Protein AF-A0A968TRJ6-F1 (afdb_monomer)

Foldseek 3Di:
DVVVVVVVVVVVLCVVCVVLVHDSVLLVVLVVQVVVCVVPCPQKDKDWDWDQPPPDPVCPPDPDGPTAIFIQIFGRPPPDDSSRSSVSSRVSVVVSVVPSVPHDPCPVVVVVVVPD

Secondary structure (DSSP, 8-state):
-HHHHHHHHHHHHHHHHHHTT--HHHHHHHHHHHHHIIIII-SEEEEEEEEE----GGGTT--S--EEEEEEEEE-TT---HHHHHHHHHHHHHHHHHTTTS-TTSHHHHHTTS--

Solvent-accessible surface area (backbone atoms only — not co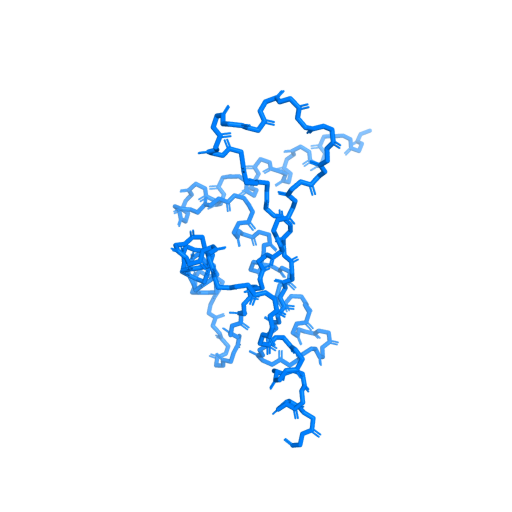mparable to full-atom values): 7019 Å² total; per-residue (Å²): 123,70,71,62,58,53,54,53,51,52,53,49,48,48,51,49,18,59,76,69,77,48,51,56,65,36,48,50,51,29,52,49,46,53,51,42,31,76,73,69,55,46,49,55,39,77,44,78,43,80,40,77,70,86,86,53,86,89,52,85,82,60,97,65,88,62,60,47,71,45,73,41,69,42,76,55,63,88,77,58,52,72,67,54,41,33,52,52,34,42,51,39,49,52,52,48,66,73,46,73,82,75,64,85,74,59,57,72,68,49,63,66,63,76,75,112

Mean predicted aligned error: 11.24 Å

Radius of gyration: 16.83 Å; Cα contacts (8 Å, |Δi|>4): 98; chains: 1; bounding box: 44×38×43 Å

Nearest PDB structures (foldseek):
  6p3i-assembly1_A  TM=9.004E-01  e=2.989E-07  Eleftheria terrae
  8qnf-assembly1_A  TM=8.979E-01  e=6.791E-06  Streptomyces regensis
  4zxw-assembly1_A  TM=9.113E-01  e=3.904E-05  Streptomyces globisporus
  7x0e-assembly1_A  TM=8.482E-01  e=5.012E-05  Pseudomonas aeruginosa PAO1
  5dua-assembly1_B  TM=8.745E-01  e=3.938E-04  Streptomyces coelicolor A3(2)

Structure (mmCIF, N/CA/C/O backbone):
data_AF-A0A968TRJ6-F1
#
_entry.id   AF-A0A968TRJ6-F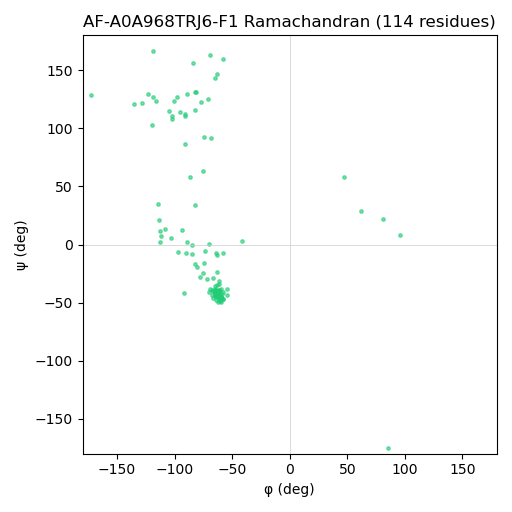1
#
loop_
_atom_site.group_PDB
_atom_site.id
_atom_site.type_symbol
_atom_site.label_atom_id
_atom_site.label_alt_id
_atom_site.label_comp_id
_atom_site.label_asym_id
_atom_site.label_entity_id
_atom_site.label_seq_id
_atom_site.pdbx_PDB_ins_code
_atom_site.Cartn_x
_atom_site.Cartn_y
_atom_site.Cartn_z
_atom_site.occupancy
_atom_site.B_iso_or_equiv
_atom_site.auth_seq_id
_atom_site.auth_comp_id
_atom_site.auth_asym_id
_atom_site.auth_atom_id
_atom_site.pdbx_PDB_model_num
ATOM 1 N N . SER A 1 1 ? -4.294 26.320 13.856 1.00 51.16 1 SER A N 1
ATOM 2 C CA . SER A 1 1 ? -5.237 25.182 13.925 1.00 51.16 1 SER A CA 1
ATOM 3 C C . SER A 1 1 ? -5.027 24.099 12.846 1.00 51.16 1 SER A C 1
ATOM 5 O O . SER A 1 1 ? -5.832 23.186 12.753 1.00 51.16 1 SER A O 1
ATOM 7 N N . ALA A 1 2 ? -3.949 24.122 12.041 1.00 53.16 2 ALA A N 1
ATOM 8 C CA . ALA A 1 2 ? -3.725 23.117 10.983 1.00 53.16 2 ALA A CA 1
ATOM 9 C C . ALA A 1 2 ? -3.184 21.762 11.500 1.00 53.16 2 ALA A C 1
ATOM 11 O O . ALA A 1 2 ? -3.478 20.718 10.924 1.00 53.16 2 ALA A O 1
ATOM 12 N N . ALA A 1 3 ? -2.453 21.765 12.623 1.00 55.69 3 ALA A N 1
ATOM 13 C CA . ALA A 1 3 ? -1.889 20.550 13.220 1.00 55.69 3 ALA A CA 1
ATOM 14 C C . ALA A 1 3 ? -2.957 19.582 13.772 1.00 55.69 3 ALA A C 1
ATOM 16 O O . ALA A 1 3 ? -2.758 18.371 13.748 1.00 55.69 3 ALA A O 1
ATOM 17 N N . GLY A 1 4 ? -4.113 20.099 14.212 1.00 63.62 4 GLY A N 1
ATOM 18 C CA . GLY A 1 4 ? -5.210 19.272 14.729 1.00 63.62 4 GLY A CA 1
ATOM 19 C C . GLY A 1 4 ? -5.900 18.436 13.645 1.00 63.62 4 GLY A C 1
ATOM 20 O O . GLY A 1 4 ? -6.220 17.275 13.877 1.00 63.62 4 GLY A O 1
ATOM 21 N N . GLY A 1 5 ? -6.071 18.989 12.438 1.00 76.31 5 GLY A N 1
ATOM 22 C CA . GLY A 1 5 ? -6.747 18.297 11.334 1.00 76.31 5 GLY A CA 1
ATOM 23 C C . GLY A 1 5 ? -5.943 17.124 10.766 1.00 76.31 5 GLY A C 1
ATOM 24 O O . GLY A 1 5 ? -6.497 16.053 10.525 1.00 76.31 5 GLY A O 1
ATOM 25 N N . PHE A 1 6 ? -4.626 17.291 10.611 1.00 80.81 6 PHE A N 1
ATOM 26 C CA . PHE A 1 6 ? -3.754 16.215 10.130 1.00 80.81 6 PHE A CA 1
ATOM 27 C C . PHE A 1 6 ? -3.669 15.055 11.133 1.00 80.81 6 PHE A C 1
ATOM 29 O O . PHE A 1 6 ? -3.747 13.896 10.734 1.00 80.81 6 PHE A O 1
ATOM 36 N N . GLY A 1 7 ? -3.597 15.350 12.437 1.00 84.00 7 GLY A N 1
ATOM 37 C CA . GLY A 1 7 ? -3.584 14.321 13.483 1.00 8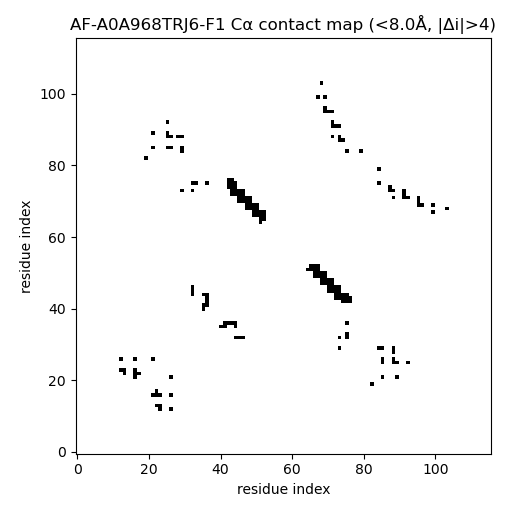4.00 7 GLY A CA 1
ATOM 38 C C . GLY A 1 7 ? -4.856 13.465 13.511 1.00 84.00 7 GLY A C 1
ATOM 39 O O . GLY A 1 7 ? -4.772 12.244 13.653 1.00 84.00 7 GLY A O 1
ATOM 40 N N . ILE A 1 8 ? -6.026 14.078 13.298 1.00 91.12 8 ILE A N 1
ATOM 41 C CA . ILE A 1 8 ? -7.308 13.360 13.194 1.00 91.12 8 ILE A CA 1
ATOM 42 C C . ILE A 1 8 ? -7.320 12.451 11.959 1.00 91.12 8 ILE A C 1
ATOM 44 O O . ILE A 1 8 ? -7.723 11.292 12.057 1.00 91.12 8 ILE A O 1
ATOM 48 N N . LEU A 1 9 ? -6.834 12.943 10.814 1.00 90.50 9 LEU A N 1
ATOM 49 C CA . LEU A 1 9 ? -6.764 12.159 9.580 1.00 90.50 9 LEU A CA 1
ATOM 50 C C . LEU A 1 9 ? -5.850 10.939 9.733 1.00 90.50 9 LEU A C 1
ATOM 52 O O . LEU A 1 9 ? -6.255 9.826 9.405 1.00 90.50 9 LEU A O 1
ATOM 56 N N . VAL A 1 10 ? -4.637 11.136 10.257 1.00 91.38 10 VAL A N 1
ATOM 57 C CA . VAL A 1 10 ? -3.678 10.045 10.481 1.00 91.38 10 VAL A CA 1
ATOM 58 C C . VAL A 1 10 ? -4.268 9.010 11.436 1.00 91.38 10 VAL A C 1
ATOM 60 O O . VAL A 1 10 ? -4.277 7.825 11.114 1.00 91.38 10 VAL A O 1
ATOM 63 N N . SER A 1 11 ? -4.861 9.450 12.548 1.00 92.44 11 SER A N 1
ATOM 64 C CA . SER A 1 11 ? -5.509 8.551 13.514 1.00 92.44 11 SER A CA 1
ATOM 65 C C . SER A 1 11 ? -6.654 7.749 12.886 1.00 92.44 11 SER A C 1
ATOM 67 O O . SER A 1 11 ? -6.815 6.560 13.171 1.00 92.44 11 SER A O 1
ATOM 69 N N . GLY A 1 12 ? -7.435 8.377 12.000 1.00 92.38 12 GLY A N 1
ATOM 70 C CA . GLY A 1 12 ? -8.494 7.714 11.240 1.00 92.38 12 GLY A CA 1
ATOM 71 C C . GLY A 1 12 ? -7.955 6.655 10.276 1.00 92.38 12 GLY A C 1
ATOM 72 O O . GLY A 1 12 ? -8.468 5.535 10.245 1.00 92.38 12 GLY A O 1
ATOM 73 N N . LEU A 1 13 ? -6.884 6.967 9.540 1.00 92.00 13 LEU A N 1
ATOM 74 C CA . LEU A 1 13 ? -6.230 6.027 8.624 1.00 92.00 13 LEU A CA 1
ATOM 75 C C . LEU A 1 13 ? -5.598 4.846 9.368 1.00 92.00 13 LEU A C 1
ATOM 77 O O . LEU A 1 13 ? -5.726 3.702 8.935 1.00 92.00 13 LEU A O 1
ATOM 81 N N . GLU A 1 14 ? -4.962 5.092 10.510 1.00 92.06 14 GLU A N 1
ATOM 82 C CA . GLU A 1 14 ? -4.448 4.030 11.374 1.00 92.06 14 GLU A CA 1
ATOM 83 C C . GLU A 1 14 ? -5.572 3.161 11.946 1.00 92.06 14 GLU A C 1
ATOM 85 O O . GLU A 1 14 ? -5.440 1.939 12.022 1.00 92.06 14 GLU A O 1
ATOM 90 N N . GLY A 1 15 ? -6.696 3.773 12.329 1.00 92.31 15 GLY A N 1
ATOM 91 C CA . GLY A 1 15 ? -7.897 3.061 12.757 1.00 92.31 15 GLY A CA 1
ATOM 92 C C . GLY A 1 15 ? -8.430 2.137 11.667 1.00 92.31 15 GLY A C 1
ATOM 93 O O . GLY A 1 15 ? -8.718 0.973 11.940 1.00 92.31 15 GLY A O 1
ATOM 94 N N . MET A 1 16 ? -8.491 2.627 10.430 1.00 89.62 16 MET A N 1
ATOM 95 C CA . MET A 1 16 ? -8.894 1.830 9.276 1.00 89.62 16 MET A CA 1
ATOM 96 C C . MET A 1 16 ? -7.912 0.685 9.014 1.00 89.62 16 MET A C 1
ATOM 98 O O . MET A 1 16 ? -8.345 -0.451 8.849 1.00 89.62 16 MET A O 1
ATOM 102 N N . ALA A 1 17 ? -6.603 0.950 9.069 1.00 89.75 17 ALA A N 1
ATOM 103 C CA . ALA A 1 17 ? -5.573 -0.071 8.894 1.00 89.75 17 ALA A CA 1
ATOM 104 C C . ALA A 1 17 ? -5.709 -1.209 9.915 1.00 89.75 17 ALA A C 1
ATOM 106 O O . ALA A 1 17 ? -5.608 -2.381 9.548 1.00 89.75 17 ALA A O 1
ATOM 107 N N . ARG A 1 18 ? -6.010 -0.874 11.177 1.00 89.56 18 ARG A N 1
ATOM 108 C CA . ARG A 1 18 ? -6.292 -1.862 12.227 1.00 89.56 18 ARG A CA 1
ATOM 109 C C . ARG A 1 18 ? -7.539 -2.690 11.918 1.00 89.56 18 ARG A C 1
ATOM 111 O O . ARG A 1 18 ? -7.486 -3.909 12.040 1.00 89.56 18 ARG A O 1
ATOM 118 N N . GLN A 1 19 ? -8.630 -2.056 11.485 1.00 88.50 19 GLN A N 1
ATOM 119 C CA . GLN A 1 19 ? -9.884 -2.749 11.155 1.00 88.50 19 GLN A CA 1
ATOM 120 C C . GLN A 1 19 ? -9.733 -3.724 9.981 1.00 88.50 19 GLN A C 1
ATOM 122 O O . GLN A 1 19 ? -10.349 -4.785 9.982 1.00 88.50 19 GLN A O 1
ATOM 127 N N . THR A 1 20 ? -8.892 -3.398 8.999 1.00 85.62 20 THR A N 1
ATOM 128 C CA . THR A 1 20 ? -8.634 -4.252 7.830 1.00 85.62 20 THR A CA 1
ATOM 129 C C . THR A 1 20 ? -7.483 -5.242 8.034 1.00 85.62 20 THR A C 1
ATOM 131 O O . THR A 1 20 ? -7.141 -5.972 7.105 1.00 85.62 20 THR A O 1
ATOM 134 N N . GLY A 1 21 ? -6.855 -5.280 9.219 1.00 87.69 21 GLY A N 1
ATOM 135 C CA . GLY A 1 21 ? -5.711 -6.160 9.499 1.00 87.69 21 GLY A CA 1
ATOM 136 C C . GLY A 1 21 ? -4.490 -5.875 8.612 1.00 87.69 21 GLY A C 1
ATOM 137 O O . GLY 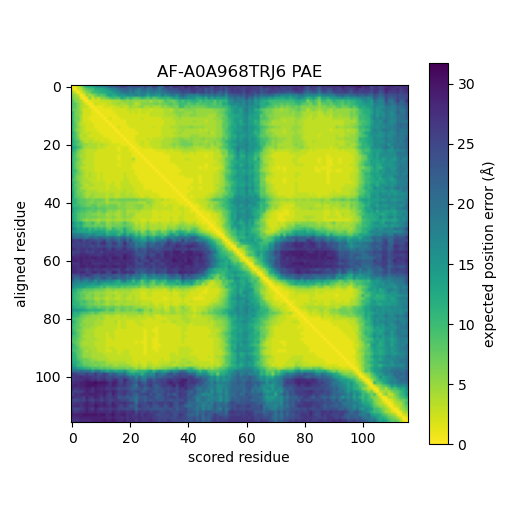A 1 21 ? -3.716 -6.780 8.278 1.00 87.69 21 GLY A O 1
ATOM 138 N N . THR A 1 22 ? -4.335 -4.625 8.175 1.00 90.75 22 THR A N 1
ATOM 139 C CA . THR A 1 22 ? -3.291 -4.182 7.241 1.00 90.75 22 THR A CA 1
ATOM 140 C C . THR A 1 22 ? -2.391 -3.128 7.879 1.00 90.75 22 THR A C 1
ATOM 142 O O . THR A 1 22 ? -2.723 -2.539 8.902 1.00 90.75 22 THR A O 1
ATOM 145 N N . THR A 1 23 ? -1.245 -2.841 7.265 1.00 90.69 23 THR A N 1
ATOM 146 C CA . THR A 1 23 ? -0.402 -1.713 7.687 1.00 90.69 23 THR A CA 1
ATOM 147 C C . THR A 1 23 ? -0.882 -0.409 7.053 1.00 90.69 23 THR A C 1
ATOM 149 O O . THR A 1 23 ? -1.459 -0.426 5.964 1.00 90.69 23 THR A O 1
ATOM 152 N N . LEU A 1 24 ? -0.572 0.732 7.679 1.00 92.12 24 LEU A N 1
ATOM 153 C CA . LEU A 1 24 ? -0.820 2.051 7.083 1.00 92.12 24 LEU A CA 1
ATOM 154 C C . LEU A 1 24 ? -0.177 2.170 5.691 1.00 92.12 24 LEU A C 1
ATOM 156 O O . LEU A 1 24 ? -0.789 2.696 4.770 1.00 92.12 24 LEU A O 1
ATOM 160 N N . PHE A 1 25 ? 1.018 1.599 5.511 1.00 90.94 25 PHE A N 1
ATOM 161 C CA . PHE A 1 25 ? 1.681 1.527 4.209 1.00 90.94 25 PHE A CA 1
ATOM 162 C C . PHE A 1 25 ? 0.837 0.801 3.152 1.00 90.94 25 PHE A C 1
ATOM 164 O O . PHE A 1 25 ? 0.682 1.309 2.050 1.00 90.94 25 PHE A O 1
ATOM 171 N N . THR A 1 26 ? 0.261 -0.360 3.484 1.00 91.44 26 THR A N 1
ATOM 172 C CA . THR A 1 26 ? -0.585 -1.131 2.550 1.00 91.44 26 THR A CA 1
ATOM 173 C C . THR A 1 26 ? -1.809 -0.324 2.121 1.00 91.44 26 THR A C 1
ATOM 175 O O . THR A 1 26 ? -2.196 -0.330 0.955 1.00 91.44 26 THR A O 1
ATOM 178 N N . LEU A 1 27 ? -2.393 0.393 3.077 1.00 93.75 27 LEU A N 1
ATOM 179 C CA . LEU A 1 27 ? -3.568 1.227 2.882 1.00 93.75 27 LEU A CA 1
ATOM 180 C C . LEU A 1 27 ? -3.242 2.420 1.969 1.00 93.75 27 LEU A C 1
ATOM 182 O O . LEU A 1 27 ? -3.937 2.667 0.988 1.00 93.75 27 LEU A O 1
ATOM 186 N N . LEU A 1 28 ? -2.120 3.100 2.219 1.00 93.38 28 LEU A N 1
ATOM 187 C CA . LEU A 1 28 ? -1.628 4.182 1.365 1.00 93.38 28 LEU A CA 1
ATOM 188 C C . LEU A 1 28 ? -1.232 3.693 -0.032 1.00 93.38 28 LEU A C 1
ATOM 190 O O . LEU A 1 28 ? -1.523 4.371 -1.011 1.00 93.38 28 LEU A O 1
ATOM 194 N N . LEU A 1 29 ? -0.622 2.513 -0.143 1.00 93.81 29 LEU A N 1
ATOM 195 C CA . LEU A 1 29 ? -0.279 1.887 -1.419 1.00 93.81 29 LEU A CA 1
ATOM 196 C C . LEU A 1 29 ? -1.533 1.615 -2.263 1.00 93.81 29 LEU A C 1
ATOM 198 O O . LEU A 1 29 ? -1.555 1.946 -3.448 1.00 93.81 29 LEU A O 1
ATOM 202 N N . ALA A 1 30 ? -2.581 1.056 -1.653 1.00 93.38 30 ALA A N 1
ATOM 203 C CA . ALA A 1 30 ? -3.866 0.820 -2.305 1.00 93.38 30 ALA A CA 1
ATOM 204 C C . ALA A 1 30 ? -4.519 2.135 -2.767 1.00 93.38 30 ALA A C 1
ATOM 206 O O . ALA A 1 30 ? -4.906 2.252 -3.932 1.00 93.38 30 ALA A O 1
ATOM 207 N N . SER A 1 31 ? -4.571 3.146 -1.890 1.00 93.81 31 SER A N 1
ATOM 208 C CA . SER A 1 31 ? -5.081 4.484 -2.222 1.00 93.81 31 SER A CA 1
ATOM 209 C C . SER A 1 31 ? -4.303 5.130 -3.365 1.00 93.81 31 SER A C 1
ATOM 211 O O . SER A 1 31 ? -4.897 5.723 -4.262 1.00 93.81 31 SER A O 1
ATOM 213 N N . PHE A 1 32 ? -2.976 5.007 -3.350 1.00 94.06 32 PHE A N 1
ATOM 214 C CA . PHE A 1 32 ? -2.109 5.584 -4.368 1.00 94.06 32 PHE A CA 1
ATOM 215 C C . PHE A 1 32 ? -2.300 4.902 -5.725 1.00 94.06 32 PHE A C 1
ATOM 217 O O . PHE A 1 32 ? -2.457 5.585 -6.733 1.00 94.06 32 PHE A O 1
ATOM 224 N N . GLY A 1 33 ? -2.386 3.568 -5.758 1.00 93.31 33 GLY A N 1
ATOM 225 C CA . GLY A 1 33 ? -2.723 2.832 -6.977 1.00 93.31 33 GLY A CA 1
ATOM 226 C C . GLY A 1 33 ? -4.074 3.256 -7.556 1.00 93.31 33 GLY A C 1
ATOM 227 O O . GLY A 1 33 ? -4.170 3.548 -8.748 1.00 93.31 33 GLY A O 1
ATOM 228 N N . ALA A 1 34 ? -5.104 3.348 -6.710 1.00 92.44 34 ALA A N 1
ATOM 229 C CA . ALA A 1 34 ? -6.435 3.793 -7.120 1.00 92.44 34 ALA A CA 1
ATOM 230 C C . ALA A 1 34 ? -6.425 5.233 -7.661 1.00 92.44 34 ALA A C 1
ATOM 232 O O . ALA A 1 34 ? -7.059 5.519 -8.679 1.00 92.44 34 ALA A O 1
ATOM 233 N N . LEU A 1 35 ? -5.673 6.134 -7.021 1.00 94.19 35 LEU A N 1
ATOM 234 C CA . LEU A 1 35 ? -5.495 7.511 -7.482 1.00 94.19 35 LEU A CA 1
ATOM 235 C C . LEU A 1 35 ? -4.867 7.558 -8.880 1.00 94.19 35 LEU A C 1
ATOM 237 O O . LEU A 1 35 ? -5.403 8.222 -9.765 1.00 94.19 35 LEU A O 1
ATOM 241 N N . LEU A 1 36 ? -3.774 6.821 -9.090 1.00 93.38 36 LEU A N 1
ATOM 242 C CA . LEU A 1 36 ? -3.081 6.761 -10.378 1.00 93.38 36 LEU A CA 1
ATOM 243 C C . LEU A 1 36 ? -3.975 6.183 -11.477 1.00 93.38 36 LEU A C 1
ATOM 245 O O . LEU A 1 36 ? -4.030 6.729 -12.577 1.00 93.38 36 LEU A O 1
ATOM 249 N N . SER A 1 37 ? -4.723 5.124 -11.169 1.00 91.88 37 SER A N 1
ATOM 250 C CA . SER A 1 37 ? -5.673 4.525 -12.110 1.00 91.88 37 SER A CA 1
ATOM 251 C C . SER A 1 37 ? -6.742 5.526 -12.550 1.00 91.88 37 SER A C 1
ATOM 253 O O . SER A 1 37 ? -6.968 5.707 -13.747 1.00 91.88 37 SER A O 1
ATOM 255 N N . ARG A 1 38 ? -7.307 6.285 -11.602 1.00 89.81 38 ARG A N 1
ATOM 256 C CA . ARG A 1 38 ? -8.254 7.375 -11.894 1.00 89.81 38 ARG A CA 1
ATOM 257 C C . ARG A 1 38 ? -7.642 8.510 -12.715 1.00 89.81 38 ARG A C 1
ATOM 259 O O . ARG A 1 38 ? -8.383 9.249 -13.350 1.00 89.81 38 ARG A O 1
ATOM 266 N N . HIS A 1 39 ? -6.322 8.674 -12.678 1.00 94.25 39 HIS A N 1
ATOM 267 C CA . HIS A 1 39 ? -5.584 9.684 -13.445 1.00 94.25 39 HIS A CA 1
ATOM 268 C C . HIS A 1 39 ? -5.068 9.149 -14.792 1.00 94.25 39 HIS A C 1
ATOM 270 O O . HIS A 1 39 ? -4.257 9.803 -15.441 1.00 94.25 39 HIS A O 1
ATOM 276 N N . GLY A 1 40 ? -5.541 7.979 -15.236 1.00 90.31 40 GLY A N 1
ATOM 277 C CA . GLY A 1 40 ? -5.239 7.444 -16.564 1.00 90.31 40 GLY A CA 1
ATOM 278 C C . GLY A 1 40 ? -4.072 6.458 -16.615 1.00 90.31 40 GLY A C 1
ATOM 279 O O . GLY A 1 40 ? -3.701 6.037 -17.705 1.00 90.31 40 GLY A O 1
ATOM 280 N N . ALA A 1 41 ? -3.528 6.017 -15.474 1.00 88.06 41 ALA A N 1
ATOM 281 C CA . ALA A 1 41 ? -2.484 4.983 -15.444 1.00 88.06 41 ALA A CA 1
ATOM 282 C C . ALA A 1 41 ? -2.987 3.569 -15.822 1.00 88.06 41 ALA A C 1
ATOM 284 O O . ALA A 1 41 ? -2.210 2.619 -15.825 1.00 88.06 41 ALA A O 1
ATOM 285 N N . GLY A 1 42 ? -4.279 3.417 -16.132 1.00 90.94 42 GLY A N 1
ATOM 286 C CA . GLY A 1 42 ? -4.898 2.148 -16.507 1.00 90.94 42 GLY A CA 1
ATOM 287 C C . GLY A 1 42 ? -5.352 1.308 -15.312 1.00 90.94 42 GLY A C 1
ATOM 288 O O . GLY A 1 42 ? -5.318 1.737 -14.157 1.00 90.94 42 GLY A O 1
ATOM 289 N N . ALA A 1 43 ? -5.827 0.095 -15.598 1.00 89.25 43 ALA A N 1
ATOM 290 C CA . ALA A 1 43 ? -6.363 -0.830 -14.595 1.00 89.25 43 ALA A CA 1
ATOM 291 C C . ALA A 1 43 ? -5.281 -1.687 -13.908 1.00 89.25 43 ALA A C 1
ATOM 293 O O . ALA A 1 43 ? -5.589 -2.504 -13.039 1.00 89.25 43 ALA A O 1
ATOM 294 N N . GLU A 1 44 ? -4.015 -1.515 -14.285 1.00 90.00 44 GLU A N 1
ATOM 295 C CA . GLU A 1 44 ? -2.874 -2.162 -13.652 1.00 90.00 44 GLU A CA 1
ATOM 296 C C . GLU A 1 44 ? -1.753 -1.141 -13.452 1.00 90.00 44 GLU A C 1
ATOM 298 O O . GLU A 1 44 ? -1.275 -0.543 -14.409 1.00 90.00 44 GLU A O 1
ATOM 303 N N . VAL A 1 45 ? -1.337 -0.942 -12.200 1.00 91.06 45 VAL A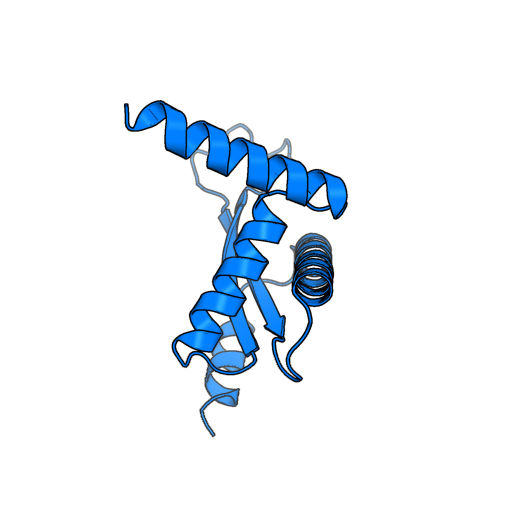 N 1
ATOM 304 C CA . VAL A 1 45 ? -0.369 0.093 -11.815 1.00 91.06 45 VAL A CA 1
ATOM 305 C C . VAL A 1 45 ? 0.818 -0.554 -11.111 1.00 91.06 45 VAL A C 1
ATOM 307 O O . VAL A 1 45 ? 0.641 -1.327 -10.170 1.00 91.06 45 VAL A O 1
ATOM 310 N N . ALA A 1 46 ? 2.037 -0.228 -11.540 1.00 88.88 46 ALA A N 1
ATOM 311 C CA . ALA A 1 46 ? 3.266 -0.659 -10.881 1.00 88.88 46 ALA A CA 1
ATOM 312 C C . ALA A 1 46 ? 3.832 0.470 -10.009 1.00 88.88 46 ALA A C 1
ATOM 314 O O . ALA A 1 46 ? 4.120 1.556 -10.506 1.00 88.88 46 ALA A O 1
ATOM 315 N N . VAL A 1 47 ? 4.020 0.205 -8.715 1.00 87.75 47 VAL A N 1
ATOM 316 C CA . VAL A 1 47 ? 4.582 1.160 -7.748 1.00 87.75 47 VAL A CA 1
ATOM 317 C C . VAL A 1 47 ? 5.911 0.627 -7.223 1.00 87.75 47 VAL A C 1
ATOM 319 O O . VAL A 1 47 ? 5.972 -0.481 -6.695 1.00 87.75 47 VAL A O 1
ATOM 322 N N . GLY A 1 48 ? 6.981 1.409 -7.363 1.00 85.12 48 GLY A N 1
ATOM 323 C CA . GLY A 1 48 ? 8.276 1.107 -6.754 1.00 85.12 48 GLY A CA 1
ATOM 324 C C . GLY A 1 48 ? 8.309 1.545 -5.289 1.00 85.12 48 GLY A C 1
ATOM 325 O O . GLY A 1 48 ? 7.950 2.679 -4.982 1.00 85.12 48 GLY A O 1
ATOM 326 N N . SER A 1 49 ? 8.750 0.671 -4.386 1.00 81.44 49 SER A N 1
ATOM 327 C CA . SER A 1 49 ? 8.927 0.991 -2.968 1.00 81.44 49 SER A CA 1
ATOM 328 C C . SER A 1 49 ? 10.332 0.608 -2.496 1.00 81.44 49 SER A C 1
ATOM 330 O O . SER A 1 49 ? 10.709 -0.562 -2.619 1.00 81.44 49 SER A O 1
ATOM 332 N N . PRO A 1 50 ? 11.127 1.559 -1.968 1.00 75.69 50 PRO A N 1
ATOM 333 C CA . PRO A 1 50 ? 12.424 1.245 -1.393 1.00 75.69 50 PRO A CA 1
ATOM 334 C C . PRO A 1 50 ? 12.236 0.501 -0.066 1.00 75.69 50 PRO A C 1
ATOM 336 O O . PRO A 1 50 ? 11.581 1.000 0.849 1.00 75.69 50 PRO A O 1
ATOM 339 N N . VAL A 1 51 ? 12.837 -0.680 0.062 1.00 68.62 51 VAL A N 1
ATOM 340 C CA . VAL A 1 51 ? 12.842 -1.461 1.302 1.00 68.62 51 VAL A CA 1
ATOM 341 C C . VAL A 1 51 ? 14.280 -1.650 1.775 1.00 68.62 51 VAL A C 1
ATOM 343 O O . VAL A 1 51 ? 15.149 -2.096 1.026 1.00 68.62 51 VAL A O 1
ATOM 346 N N . ALA A 1 52 ? 14.535 -1.289 3.034 1.00 64.00 52 ALA A N 1
ATOM 347 C CA . ALA A 1 52 ? 15.845 -1.437 3.658 1.00 64.00 52 ALA A CA 1
ATOM 348 C C . ALA A 1 52 ? 16.086 -2.902 4.060 1.00 64.00 52 ALA A C 1
ATOM 350 O O . ALA A 1 52 ? 15.330 -3.464 4.853 1.00 64.00 52 ALA A O 1
ATOM 351 N N . ASN A 1 53 ? 17.163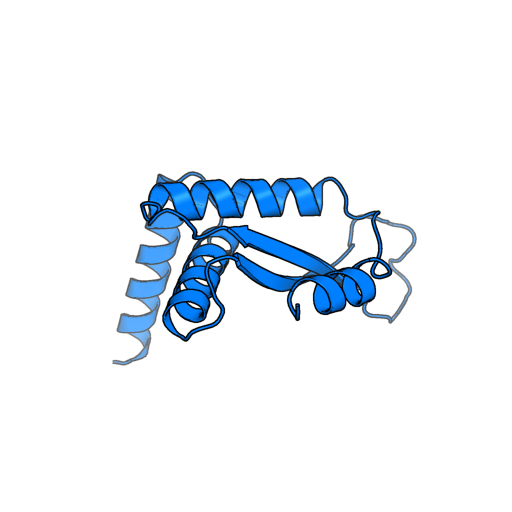 -3.513 3.563 1.00 56.16 53 ASN A N 1
ATOM 352 C CA . ASN A 1 53 ? 17.494 -4.914 3.839 1.00 56.16 53 ASN A CA 1
ATOM 353 C C . ASN A 1 53 ? 18.319 -5.090 5.136 1.00 56.16 53 ASN A C 1
ATOM 355 O O . ASN A 1 53 ? 19.434 -5.602 5.113 1.00 56.16 53 ASN A O 1
ATOM 359 N N . ARG A 1 54 ? 17.801 -4.644 6.290 1.00 52.28 54 ARG A N 1
ATOM 360 C CA . ARG A 1 54 ? 18.519 -4.669 7.591 1.00 52.28 54 ARG A CA 1
ATOM 361 C C . ARG A 1 54 ? 18.466 -6.017 8.341 1.00 52.28 54 ARG A C 1
ATOM 363 O O . ARG A 1 54 ? 18.388 -6.027 9.563 1.00 52.28 54 ARG A O 1
ATOM 370 N N . ARG A 1 55 ? 18.465 -7.164 7.651 1.00 50.28 55 ARG A N 1
ATOM 371 C CA . ARG A 1 55 ? 18.446 -8.504 8.298 1.00 50.28 55 ARG A CA 1
ATOM 372 C C . ARG A 1 55 ? 19.724 -9.326 8.089 1.00 50.28 55 ARG A C 1
ATOM 374 O O . ARG A 1 55 ? 19.691 -10.545 8.206 1.00 50.28 55 ARG A O 1
ATOM 381 N N . ARG A 1 56 ? 20.842 -8.675 7.766 1.00 47.69 56 ARG A N 1
ATOM 382 C CA . ARG A 1 56 ? 22.167 -9.300 7.657 1.00 47.69 56 ARG A CA 1
ATOM 383 C C . ARG A 1 56 ? 23.092 -8.623 8.678 1.00 47.69 56 ARG A C 1
ATOM 385 O O . ARG A 1 56 ? 23.496 -7.487 8.426 1.00 47.69 56 ARG A O 1
ATOM 392 N N . PRO A 1 57 ? 23.391 -9.257 9.826 1.00 48.84 57 PRO A N 1
ATOM 393 C CA . PRO A 1 57 ? 24.316 -8.705 10.821 1.00 48.84 57 PRO A CA 1
ATOM 394 C C . PRO A 1 57 ? 25.753 -8.543 10.285 1.00 48.84 57 PRO A C 1
ATOM 396 O O . PRO A 1 57 ? 26.568 -7.882 10.912 1.00 48.84 57 PRO A O 1
ATOM 399 N N . GLU A 1 58 ? 26.070 -9.066 9.092 1.00 49.00 58 GLU A N 1
ATOM 400 C CA . GLU A 1 58 ? 27.381 -8.887 8.451 1.00 49.00 58 GLU A CA 1
ATOM 401 C C . GLU A 1 58 ? 27.621 -7.474 7.868 1.00 49.00 58 GLU A C 1
ATOM 403 O O . GLU A 1 58 ? 28.716 -7.190 7.386 1.00 49.00 58 GLU A O 1
ATOM 408 N N . LEU A 1 59 ? 26.617 -6.583 7.872 1.00 49.94 59 LEU A N 1
ATOM 409 C CA . LEU A 1 59 ? 26.666 -5.273 7.195 1.00 49.94 59 LEU A CA 1
ATOM 410 C C . LEU A 1 59 ? 26.662 -4.065 8.148 1.00 49.94 59 LEU A C 1
ATOM 412 O O . LEU A 1 59 ? 26.534 -2.931 7.689 1.00 49.94 59 LEU A O 1
ATOM 416 N N . GLU A 1 60 ? 26.854 -4.272 9.454 1.00 47.59 60 GLU A N 1
ATOM 417 C CA . GLU A 1 60 ? 26.873 -3.192 10.461 1.00 47.59 60 GLU A CA 1
ATOM 418 C C . GLU A 1 60 ? 28.029 -2.180 10.288 1.00 47.59 60 GLU A C 1
ATOM 420 O O . GLU A 1 60 ? 28.038 -1.142 10.946 1.00 47.59 60 GLU A O 1
ATOM 425 N N . GLY A 1 61 ? 28.970 -2.428 9.367 1.00 45.84 61 GLY A N 1
ATOM 426 C CA . GLY A 1 61 ? 30.122 -1.557 9.092 1.00 45.84 61 GLY A CA 1
ATOM 427 C C . GLY A 1 61 ? 30.146 -0.851 7.728 1.00 45.84 61 GLY A C 1
ATOM 428 O O . GLY A 1 61 ? 31.121 -0.161 7.437 1.00 45.84 61 GLY A O 1
ATOM 429 N N . LEU A 1 62 ? 29.131 -1.007 6.867 1.00 44.66 62 LEU A N 1
ATOM 430 C CA . LEU A 1 62 ? 29.136 -0.426 5.515 1.00 44.66 62 LEU A CA 1
ATOM 431 C C . LEU A 1 62 ? 28.275 0.842 5.436 1.00 44.66 62 LEU A C 1
ATOM 433 O O . LEU A 1 62 ? 27.046 0.795 5.455 1.00 44.66 62 LEU A O 1
ATOM 437 N N . VAL A 1 63 ? 28.933 1.993 5.272 1.00 45.62 63 VAL A N 1
ATOM 438 C CA . VAL A 1 63 ? 28.294 3.241 4.829 1.00 45.62 63 VAL A CA 1
ATOM 439 C C . VAL A 1 63 ? 27.869 3.061 3.366 1.00 45.62 63 VAL A C 1
ATOM 441 O O . VAL A 1 63 ? 28.644 3.287 2.443 1.00 45.62 63 VAL A O 1
ATOM 444 N N . GLY A 1 64 ? 26.635 2.600 3.151 1.00 43.66 64 GLY A N 1
ATOM 445 C CA . GLY A 1 64 ? 26.036 2.419 1.829 1.00 43.66 64 GLY A CA 1
ATOM 446 C C . GLY A 1 64 ? 24.555 2.054 1.931 1.00 43.66 64 GLY A C 1
ATOM 447 O O . GLY A 1 64 ? 24.170 1.154 2.673 1.00 43.66 64 GLY A O 1
ATOM 448 N N . CYS A 1 65 ? 23.691 2.770 1.212 1.00 43.62 65 CYS A N 1
ATOM 449 C CA . CYS A 1 65 ? 22.248 2.557 1.259 1.00 43.62 65 CYS A CA 1
ATOM 450 C C . CYS A 1 65 ? 21.872 1.278 0.488 1.00 43.62 65 CYS A C 1
ATOM 452 O O . CYS A 1 65 ? 21.661 1.315 -0.722 1.00 43.62 65 CYS A O 1
ATOM 454 N N . LEU A 1 66 ? 21.802 0.136 1.176 1.00 52.34 66 LEU A N 1
ATOM 455 C CA . LEU A 1 66 ? 21.341 -1.146 0.622 1.00 52.34 66 LEU A CA 1
ATOM 456 C C . LEU A 1 66 ? 19.806 -1.148 0.482 1.00 52.34 66 LEU A C 1
ATOM 458 O O . LEU A 1 66 ? 19.090 -1.883 1.169 1.00 52.34 66 LEU A O 1
ATOM 462 N N . ILE A 1 67 ? 19.298 -0.253 -0.368 1.00 57.56 67 ILE A N 1
ATOM 463 C CA . ILE A 1 67 ? 17.889 -0.175 -0.754 1.00 57.56 67 ILE A CA 1
ATOM 464 C C . ILE A 1 67 ? 17.652 -1.206 -1.854 1.00 57.56 67 ILE A C 1
ATOM 466 O O . ILE A 1 67 ? 18.177 -1.065 -2.957 1.00 57.56 67 ILE A O 1
ATOM 470 N N . ASN A 1 68 ? 16.814 -2.206 -1.584 1.00 59.22 68 ASN A N 1
ATOM 471 C CA . ASN A 1 68 ? 16.185 -2.970 -2.657 1.00 59.22 68 ASN A CA 1
ATOM 472 C C . ASN A 1 68 ? 14.868 -2.278 -3.025 1.00 59.22 68 ASN A C 1
ATOM 474 O O . ASN A 1 68 ? 14.066 -1.966 -2.145 1.00 59.22 68 ASN A O 1
ATOM 478 N N . THR A 1 69 ? 14.638 -2.020 -4.310 1.00 70.69 69 THR A N 1
ATOM 479 C CA . THR A 1 69 ? 13.364 -1.451 -4.767 1.00 70.69 69 THR A CA 1
ATOM 480 C C . THR A 1 69 ? 12.416 -2.589 -5.117 1.00 70.69 69 THR A C 1
ATOM 482 O O . THR A 1 69 ? 12.638 -3.300 -6.094 1.00 70.69 69 THR A O 1
ATOM 485 N N . LEU A 1 70 ? 11.344 -2.753 -4.340 1.00 79.50 70 LEU A N 1
ATOM 486 C CA . LEU A 1 70 ? 10.276 -3.701 -4.652 1.00 79.50 70 LEU A CA 1
ATOM 487 C C . LEU A 1 70 ? 9.302 -3.076 -5.645 1.00 79.50 70 LEU A C 1
ATOM 489 O O . LEU A 1 70 ? 8.833 -1.959 -5.435 1.00 79.50 70 LEU A O 1
ATOM 493 N N . VAL A 1 71 ? 8.969 -3.810 -6.706 1.00 84.75 71 VAL A N 1
ATOM 494 C CA . VAL A 1 71 ? 7.924 -3.412 -7.656 1.00 84.75 71 VAL A CA 1
ATOM 495 C C . VAL A 1 71 ? 6.616 -4.083 -7.252 1.00 84.75 71 VAL A C 1
ATOM 497 O O . VAL A 1 71 ? 6.480 -5.303 -7.318 1.00 84.75 71 VAL A O 1
ATOM 500 N N . LEU A 1 72 ? 5.645 -3.276 -6.841 1.00 87.88 72 LEU A N 1
ATOM 501 C CA . LEU A 1 72 ? 4.333 -3.706 -6.372 1.00 87.88 72 LEU A CA 1
ATOM 502 C C . LEU A 1 72 ? 3.315 -3.477 -7.495 1.00 87.88 72 LEU A C 1
ATOM 504 O O . LEU A 1 72 ? 2.986 -2.335 -7.814 1.00 87.88 72 LEU A O 1
ATOM 508 N N . ARG A 1 73 ? 2.846 -4.558 -8.130 1.00 90.94 73 ARG A N 1
ATOM 509 C CA . ARG A 1 73 ? 1.859 -4.506 -9.224 1.00 90.94 73 ARG A CA 1
ATOM 510 C C . ARG A 1 73 ? 0.442 -4.618 -8.669 1.00 90.94 73 ARG A C 1
ATOM 512 O O . ARG A 1 73 ? 0.041 -5.680 -8.202 1.00 90.94 73 ARG A O 1
ATOM 519 N N . LEU A 1 74 ? -0.315 -3.530 -8.737 1.00 92.31 74 LEU A N 1
ATOM 520 C CA . LEU A 1 74 ? -1.695 -3.437 -8.272 1.00 92.31 74 LEU A CA 1
ATOM 521 C C . LEU A 1 74 ? -2.657 -3.611 -9.446 1.00 92.31 74 LEU A C 1
ATOM 523 O O . LEU A 1 74 ? -2.564 -2.889 -10.435 1.00 92.31 74 LEU A O 1
ATOM 527 N N . ARG A 1 75 ? -3.603 -4.546 -9.322 1.00 90.19 75 ARG A N 1
ATOM 528 C CA . ARG A 1 75 ? -4.661 -4.784 -10.314 1.00 90.19 75 ARG A CA 1
ATOM 529 C C . ARG A 1 75 ? -5.990 -4.226 -9.816 1.00 90.19 75 ARG A C 1
ATOM 531 O O . ARG A 1 75 ? -6.555 -4.726 -8.843 1.00 90.19 75 ARG A O 1
ATOM 538 N N . LEU A 1 76 ? -6.477 -3.219 -10.526 1.00 90.44 76 LEU A N 1
ATOM 539 C CA . LEU A 1 76 ? -7.671 -2.424 -10.233 1.00 90.44 76 LEU A CA 1
ATOM 540 C C . LEU A 1 76 ? -8.796 -2.671 -11.252 1.00 90.44 76 LEU A C 1
ATOM 542 O O . LEU A 1 76 ? -9.817 -1.993 -11.235 1.00 90.44 76 LEU A O 1
ATOM 546 N N . ALA A 1 77 ? -8.621 -3.649 -12.143 1.00 88.19 77 ALA A N 1
ATOM 547 C CA . ALA A 1 77 ? -9.657 -4.074 -13.075 1.00 88.19 77 ALA A CA 1
ATOM 548 C C . ALA A 1 77 ? -10.886 -4.645 -12.344 1.00 88.19 77 ALA A C 1
ATOM 550 O O . ALA A 1 77 ? -10.755 -5.310 -11.310 1.00 88.19 77 ALA A O 1
ATOM 551 N N . GLY A 1 78 ? -12.064 -4.428 -12.935 1.00 84.94 78 GLY A N 1
ATOM 552 C CA . GLY A 1 78 ? -13.337 -4.967 -12.447 1.00 84.94 78 GLY A CA 1
ATOM 553 C C . GLY A 1 78 ? -13.980 -4.180 -11.302 1.00 84.94 78 GLY A C 1
ATOM 554 O O . GLY A 1 78 ? -14.760 -4.772 -10.569 1.00 84.94 78 GLY A O 1
ATOM 555 N N . ASP A 1 79 ? -13.627 -2.899 -11.140 1.00 85.25 79 ASP A N 1
ATOM 556 C CA . ASP A 1 79 ? -14.163 -1.987 -10.112 1.00 85.25 79 ASP A CA 1
ATOM 557 C C . ASP A 1 79 ? -14.198 -2.607 -8.696 1.00 85.25 79 ASP A C 1
ATOM 559 O O . ASP A 1 79 ? -15.259 -2.783 -8.091 1.00 85.25 79 ASP A O 1
ATOM 563 N N . PRO A 1 80 ? -13.036 -3.046 -8.168 1.00 89.38 80 PRO A N 1
ATOM 564 C CA . PRO A 1 80 ? -12.986 -3.693 -6.869 1.00 89.38 80 PRO A CA 1
ATOM 565 C C . PRO A 1 80 ? -13.391 -2.722 -5.761 1.00 89.38 80 PRO A C 1
ATOM 567 O O . PRO A 1 80 ? -12.990 -1.557 -5.741 1.00 89.38 80 PRO A O 1
ATOM 570 N N . SER A 1 81 ? -14.099 -3.238 -4.755 1.00 92.06 81 SER A N 1
ATOM 571 C CA . SER A 1 81 ? -14.362 -2.470 -3.541 1.00 92.06 81 SER A CA 1
ATOM 572 C C . SER A 1 81 ? -13.054 -2.031 -2.868 1.00 92.06 81 SER A C 1
ATOM 574 O O . SER A 1 81 ? -11.982 -2.621 -3.057 1.00 92.06 81 SER A O 1
ATOM 576 N N . TRP A 1 82 ? -13.134 -1.000 -2.028 1.00 89.25 82 TRP A N 1
ATOM 577 C CA . TRP A 1 82 ? -11.982 -0.504 -1.272 1.00 89.25 82 TRP A CA 1
ATOM 578 C C . TRP A 1 82 ? -11.289 -1.601 -0.444 1.00 89.25 82 TRP A C 1
ATOM 580 O O . TRP A 1 82 ? -10.059 -1.727 -0.438 1.00 89.25 82 TRP A O 1
ATOM 590 N N . LEU A 1 83 ? -12.092 -2.430 0.226 1.00 90.75 83 LEU A N 1
ATOM 591 C CA . LEU A 1 83 ? -11.608 -3.531 1.053 1.00 90.75 83 LEU A CA 1
ATOM 592 C C . LEU A 1 83 ? -10.891 -4.582 0.201 1.00 90.75 83 LEU A C 1
ATOM 594 O O . LEU A 1 83 ? -9.802 -5.030 0.557 1.00 90.75 83 LEU A O 1
ATOM 598 N N . GLU A 1 84 ? -11.457 -4.912 -0.958 1.00 91.12 84 GLU A N 1
ATOM 599 C CA . GLU A 1 84 ? -10.855 -5.853 -1.897 1.00 91.12 84 GLU A CA 1
ATOM 600 C C . GLU A 1 84 ? -9.536 -5.319 -2.472 1.00 91.12 84 GLU A C 1
ATOM 602 O O . GLU A 1 84 ? -8.543 -6.043 -2.546 1.00 91.12 84 GLU A O 1
ATOM 607 N N . THR A 1 85 ? -9.482 -4.029 -2.801 1.00 91.69 85 THR A N 1
ATOM 608 C CA . THR A 1 85 ? -8.261 -3.373 -3.288 1.00 91.69 85 THR A CA 1
ATOM 609 C C . THR A 1 85 ? -7.149 -3.419 -2.241 1.00 91.69 85 THR A C 1
ATOM 611 O O . THR A 1 85 ? -6.007 -3.764 -2.551 1.00 91.69 85 THR A O 1
ATOM 614 N N . THR A 1 86 ? -7.484 -3.135 -0.981 1.00 92.19 86 THR A N 1
ATOM 615 C CA . THR A 1 86 ? -6.524 -3.152 0.130 1.00 92.19 86 THR A CA 1
ATOM 616 C C . THR A 1 86 ? -6.039 -4.572 0.430 1.00 92.19 86 THR A C 1
ATOM 618 O O . THR A 1 86 ? -4.844 -4.786 0.652 1.00 92.19 86 THR A O 1
ATOM 621 N N . ARG A 1 87 ? -6.932 -5.569 0.369 1.00 92.06 87 ARG A N 1
ATOM 622 C CA . ARG A 1 87 ? -6.578 -6.989 0.503 1.00 92.06 87 ARG A CA 1
ATOM 623 C C . ARG A 1 87 ? -5.602 -7.429 -0.592 1.00 92.06 87 ARG A C 1
ATOM 625 O O . ARG A 1 87 ? -4.554 -7.989 -0.278 1.00 92.06 87 ARG A O 1
ATOM 632 N N . ARG A 1 88 ? -5.891 -7.110 -1.858 1.00 92.62 88 ARG A N 1
ATOM 633 C CA . ARG A 1 88 ? -4.999 -7.408 -2.994 1.00 92.62 88 ARG A CA 1
ATOM 634 C C . ARG A 1 88 ? -3.639 -6.727 -2.844 1.00 92.62 88 ARG A C 1
ATOM 636 O O . ARG A 1 88 ? -2.611 -7.359 -3.065 1.00 92.62 88 ARG A O 1
ATOM 643 N N . ALA A 1 89 ? -3.610 -5.459 -2.428 1.00 92.56 89 ALA A N 1
ATOM 644 C CA . ALA A 1 89 ? -2.362 -4.734 -2.190 1.00 92.56 89 ALA A CA 1
ATOM 645 C C . ALA A 1 89 ? -1.513 -5.392 -1.088 1.00 92.56 89 ALA A C 1
ATOM 647 O O . ALA A 1 89 ? -0.295 -5.506 -1.234 1.00 92.56 89 ALA A O 1
ATOM 648 N N . ARG A 1 90 ? -2.151 -5.884 -0.015 1.00 91.38 90 ARG A N 1
ATOM 649 C CA . ARG A 1 90 ? -1.482 -6.647 1.050 1.00 91.38 90 ARG A CA 1
ATOM 650 C C . ARG A 1 90 ? -0.835 -7.915 0.508 1.00 91.38 90 ARG A C 1
ATOM 652 O O . ARG A 1 90 ? 0.305 -8.206 0.848 1.00 91.38 90 ARG A O 1
ATOM 659 N N . GLU A 1 91 ? -1.551 -8.663 -0.322 1.00 91.62 91 GLU A N 1
ATOM 660 C CA . GLU A 1 91 ? -1.053 -9.905 -0.923 1.00 91.62 91 GLU A CA 1
ATOM 661 C C . GLU A 1 91 ? 0.141 -9.652 -1.838 1.00 91.62 91 GLU A C 1
ATOM 663 O O . GLU A 1 91 ? 1.155 -10.335 -1.719 1.00 91.62 91 GLU A O 1
ATOM 668 N N . VAL A 1 92 ? 0.065 -8.618 -2.678 1.00 90.31 92 VAL A N 1
ATOM 669 C CA . VAL A 1 92 ? 1.178 -8.185 -3.535 1.00 90.31 92 VAL A CA 1
ATOM 670 C C . VAL A 1 92 ? 2.396 -7.805 -2.698 1.00 90.31 92 VAL A C 1
ATOM 672 O O . VAL A 1 92 ? 3.510 -8.222 -3.009 1.00 90.31 92 VAL A O 1
ATOM 675 N N . LEU A 1 93 ? 2.195 -7.049 -1.616 1.00 88.81 93 LEU A N 1
ATOM 676 C CA . LEU A 1 93 ? 3.273 -6.655 -0.717 1.00 88.81 93 LEU A CA 1
ATOM 677 C C . LEU A 1 93 ? 3.914 -7.861 -0.024 1.00 88.81 93 LEU A C 1
ATOM 679 O O . LEU A 1 93 ? 5.136 -7.974 -0.013 1.00 88.81 93 LEU A O 1
ATOM 683 N N . LEU A 1 94 ? 3.113 -8.769 0.534 1.00 87.25 94 LEU A N 1
ATOM 684 C CA . LEU A 1 94 ? 3.620 -9.974 1.192 1.00 87.25 94 LEU A CA 1
ATOM 685 C C . LEU A 1 94 ? 4.353 -10.887 0.205 1.00 87.25 94 LEU A C 1
ATOM 687 O O . LEU A 1 94 ? 5.415 -11.403 0.539 1.00 87.25 94 LEU A O 1
ATOM 691 N N . ALA A 1 95 ? 3.842 -11.033 -1.018 1.00 84.94 95 ALA A N 1
ATOM 692 C CA . ALA A 1 95 ? 4.512 -11.785 -2.072 1.00 84.94 95 ALA A CA 1
ATOM 693 C C . ALA A 1 95 ? 5.853 -11.142 -2.464 1.00 84.94 95 ALA A C 1
ATOM 695 O O . ALA A 1 95 ? 6.856 -11.846 -2.560 1.00 84.94 95 ALA A O 1
ATOM 696 N N . ALA A 1 96 ? 5.902 -9.817 -2.631 1.00 81.31 96 ALA A N 1
ATOM 697 C CA . ALA A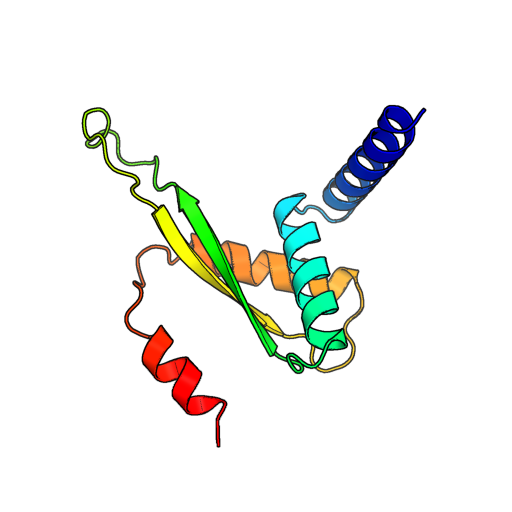 1 96 ? 7.135 -9.096 -2.948 1.00 81.31 96 ALA A CA 1
ATOM 698 C C . ALA A 1 96 ? 8.168 -9.167 -1.810 1.00 81.31 96 ALA A C 1
ATOM 700 O O . ALA A 1 96 ? 9.364 -9.286 -2.066 1.00 81.31 96 ALA A O 1
ATOM 701 N N . LEU A 1 97 ? 7.713 -9.145 -0.553 1.00 77.44 97 LEU A N 1
ATOM 702 C CA . LEU A 1 97 ? 8.562 -9.338 0.625 1.00 77.44 97 LEU A CA 1
ATOM 703 C C . LEU A 1 97 ? 9.032 -10.792 0.793 1.00 77.44 97 LEU A C 1
ATOM 705 O O . LEU A 1 97 ? 10.107 -11.020 1.335 1.00 77.44 97 LEU A O 1
ATOM 709 N N . ALA A 1 98 ? 8.260 -11.779 0.337 1.00 76.19 98 ALA A N 1
ATOM 710 C CA . ALA A 1 98 ? 8.671 -13.182 0.363 1.00 76.19 98 ALA A CA 1
ATOM 711 C C . ALA A 1 98 ? 9.715 -13.517 -0.721 1.00 76.19 98 ALA A C 1
ATOM 713 O O . ALA A 1 98 ? 10.492 -14.448 -0.546 1.00 76.19 98 ALA A O 1
ATOM 714 N N . HIS A 1 99 ? 9.757 -12.750 -1.817 1.00 64.75 99 HIS A N 1
ATOM 715 C CA . HIS A 1 99 ? 10.635 -12.981 -2.972 1.00 64.75 99 HIS A CA 1
ATOM 716 C C . HIS A 1 99 ? 11.679 -11.862 -3.156 1.00 64.75 99 HIS A C 1
ATOM 718 O O . HIS A 1 99 ? 12.032 -11.534 -4.290 1.00 64.75 99 HIS A O 1
ATOM 724 N N . GLN A 1 100 ? 12.185 -11.269 -2.061 1.00 54.81 100 GLN A N 1
ATOM 725 C CA . GLN A 1 100 ? 13.165 -10.163 -2.093 1.00 54.81 100 GLN A CA 1
ATOM 726 C C . GLN A 1 100 ? 14.477 -10.481 -2.841 1.00 54.81 100 GLN A C 1
ATOM 728 O O . GLN A 1 100 ? 15.256 -9.562 -3.094 1.00 54.81 100 GLN A O 1
ATOM 733 N N . ASP A 1 101 ? 14.686 -11.734 -3.251 1.00 47.62 101 ASP A N 1
ATOM 734 C CA . ASP A 1 101 ? 15.839 -12.196 -4.027 1.00 47.62 101 ASP A CA 1
ATOM 735 C C . ASP A 1 101 ? 15.648 -12.118 -5.560 1.00 47.62 101 ASP A C 1
ATOM 737 O O . ASP A 1 101 ? 16.607 -12.313 -6.310 1.00 47.62 101 ASP A O 1
ATOM 741 N N . PHE A 1 102 ? 14.449 -11.794 -6.073 1.00 43.34 102 PHE A N 1
ATOM 742 C CA . PHE A 1 102 ? 14.218 -11.664 -7.521 1.00 43.34 102 PHE A CA 1
ATOM 743 C C . PHE A 1 102 ? 14.460 -10.226 -8.007 1.00 43.34 102 PHE A C 1
ATOM 745 O O . PHE A 1 102 ? 13.580 -9.368 -8.055 1.00 43.34 102 PHE A O 1
ATOM 752 N N . HIS A 1 103 ? 15.726 -9.972 -8.320 1.00 49.53 103 HIS A N 1
ATOM 753 C CA . HIS A 1 103 ? 16.314 -8.668 -8.613 1.00 49.53 103 HIS A CA 1
ATOM 754 C C . HIS A 1 103 ? 15.853 -8.020 -9.942 1.00 49.53 103 HIS A C 1
ATOM 756 O O . HIS A 1 103 ? 15.381 -8.674 -10.873 1.00 49.53 103 HIS A O 1
ATOM 762 N N . SER A 1 104 ? 16.108 -6.710 -10.032 1.00 37.44 104 SER A N 1
ATOM 763 C CA . SER A 1 104 ? 15.775 -5.668 -11.029 1.00 37.44 104 SER A CA 1
ATOM 764 C C . SER A 1 104 ? 15.861 -5.941 -12.550 1.00 37.44 104 SER A C 1
ATOM 766 O O . SER A 1 104 ? 15.616 -5.022 -13.332 1.00 37.44 104 SER A O 1
ATOM 768 N N . ARG A 1 105 ? 16.179 -7.152 -13.028 1.00 41.25 105 ARG A N 1
ATOM 769 C CA . ARG A 1 105 ? 16.371 -7.425 -14.471 1.00 41.25 105 ARG A CA 1
ATOM 770 C C . ARG A 1 105 ? 15.081 -7.628 -15.271 1.00 41.25 105 ARG A C 1
ATOM 772 O O . ARG A 1 105 ? 15.120 -7.485 -16.487 1.00 41.25 105 ARG A O 1
ATOM 779 N N . SER A 1 106 ? 13.942 -7.931 -14.642 1.00 43.41 106 SER A N 1
ATOM 780 C CA . SER A 1 106 ? 12.689 -8.147 -15.390 1.00 43.41 106 SER A CA 1
ATOM 781 C C . SER A 1 106 ? 11.956 -6.849 -15.762 1.00 43.41 106 SER A C 1
ATOM 783 O O . SER A 1 106 ? 11.118 -6.866 -16.664 1.00 43.41 106 SER A O 1
ATOM 785 N N . TRP A 1 107 ? 12.290 -5.719 -15.125 1.00 38.75 107 TRP A N 1
ATOM 786 C CA . TRP A 1 107 ? 11.562 -4.451 -15.262 1.00 38.75 107 TRP A CA 1
ATOM 787 C C . TRP A 1 107 ? 11.630 -3.864 -16.680 1.00 38.75 107 TRP A C 1
ATOM 789 O O . TRP A 1 107 ? 10.610 -3.433 -17.219 1.00 38.75 107 TRP A O 1
ATOM 799 N N . SER A 1 108 ? 12.787 -3.960 -17.344 1.00 50.97 108 SER A N 1
ATOM 800 C CA . SER A 1 108 ? 12.939 -3.543 -18.748 1.00 50.97 108 SER A CA 1
ATOM 801 C C . SER A 1 108 ? 12.042 -4.347 -19.698 1.00 50.97 108 SER A C 1
ATOM 803 O O . SER A 1 108 ? 11.502 -3.802 -20.655 1.00 50.97 108 SER A O 1
ATOM 805 N N . SER A 1 109 ? 11.818 -5.630 -19.400 1.00 41.53 109 SER A N 1
ATOM 806 C CA . SER A 1 109 ? 10.982 -6.529 -20.207 1.00 41.53 109 SER A CA 1
ATOM 807 C C . SER A 1 109 ? 9.478 -6.459 -19.893 1.00 41.53 109 SER A C 1
ATOM 809 O O . SER A 1 109 ? 8.674 -7.103 -20.576 1.00 41.53 109 SER A O 1
ATOM 811 N N . ALA A 1 110 ? 9.097 -5.737 -18.834 1.00 45.25 110 ALA A N 1
ATOM 812 C CA . ALA A 1 110 ? 7.707 -5.495 -18.459 1.00 45.25 110 ALA A CA 1
ATOM 813 C C . ALA A 1 110 ? 7.184 -4.196 -19.092 1.00 45.25 110 ALA A C 1
ATOM 815 O O . ALA A 1 110 ? 6.090 -4.207 -19.649 1.00 45.25 110 ALA A O 1
ATOM 816 N N . CYS A 1 111 ? 7.987 -3.122 -19.116 1.00 42.41 111 CYS A N 1
ATOM 817 C CA . CYS A 1 111 ? 7.630 -1.877 -19.809 1.00 42.41 111 CYS A CA 1
ATOM 818 C C . CYS A 1 111 ? 7.442 -2.063 -21.325 1.00 42.41 111 CYS A C 1
ATOM 820 O O . CYS A 1 111 ? 6.592 -1.406 -21.915 1.00 42.41 111 CYS A O 1
ATOM 822 N N . SER A 1 112 ? 8.164 -2.992 -21.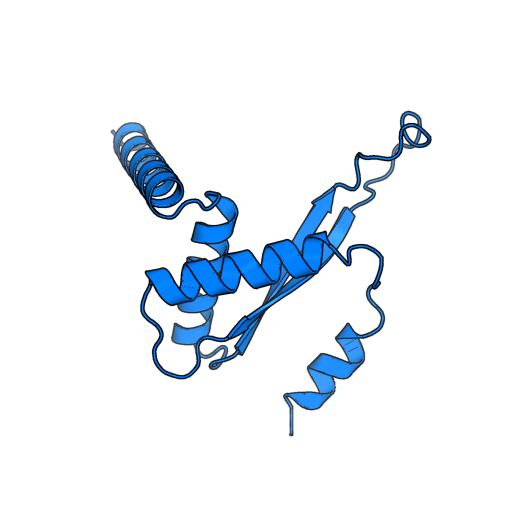960 1.00 43.56 112 SER A N 1
ATOM 823 C CA . SER A 1 112 ? 7.997 -3.283 -23.392 1.00 43.56 112 SER A CA 1
ATOM 824 C C . SER A 1 112 ? 6.723 -4.065 -23.737 1.00 43.56 112 SER A C 1
ATOM 826 O O . SER A 1 112 ? 6.333 -4.089 -24.898 1.00 43.56 112 SER A O 1
ATOM 828 N N . ARG A 1 113 ? 6.048 -4.684 -22.757 1.00 38.38 113 ARG A N 1
ATOM 829 C CA . ARG A 1 113 ? 4.834 -5.494 -22.980 1.00 38.38 113 ARG A CA 1
ATOM 830 C C . ARG A 1 113 ? 3.515 -4.762 -22.737 1.00 38.38 113 ARG A C 1
ATOM 832 O O . ARG A 1 113 ? 2.473 -5.326 -23.035 1.00 38.38 113 ARG A O 1
ATOM 839 N N . SER A 1 114 ? 3.555 -3.534 -22.223 1.00 37.81 114 SER A N 1
ATOM 840 C CA . SER A 1 114 ? 2.373 -2.668 -22.067 1.00 37.81 114 SER A CA 1
ATOM 841 C C . SER A 1 114 ? 2.289 -1.565 -23.132 1.00 37.81 114 SER A C 1
ATOM 84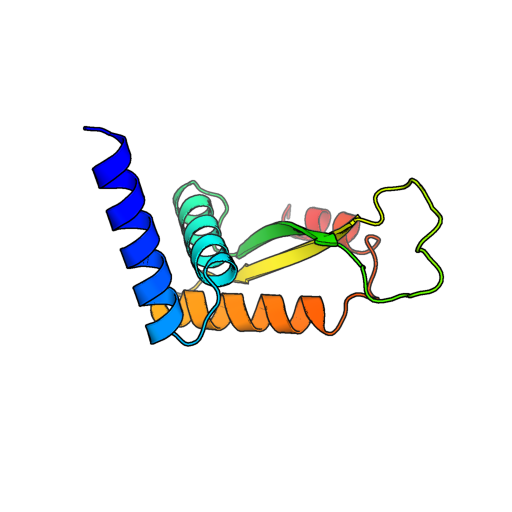3 O O . SER A 1 114 ? 1.419 -0.708 -23.041 1.00 37.81 114 SER A O 1
ATOM 845 N N . ALA A 1 115 ? 3.191 -1.577 -24.121 1.00 35.25 115 ALA A N 1
ATOM 846 C CA . ALA A 1 115 ? 3.266 -0.589 -25.201 1.00 35.25 115 ALA A CA 1
ATOM 847 C C . ALA A 1 115 ? 2.827 -1.131 -26.581 1.00 35.25 115 ALA A C 1
ATOM 849 O O . ALA A 1 115 ? 3.094 -0.479 -27.589 1.00 35.25 115 ALA A O 1
ATOM 850 N N . ILE A 1 116 ? 2.176 -2.300 -26.643 1.00 33.22 116 ILE A N 1
ATOM 851 C CA . ILE A 1 116 ? 1.549 -2.852 -27.860 1.00 33.22 116 ILE A CA 1
ATOM 852 C C . ILE A 1 116 ? 0.133 -3.299 -27.518 1.00 33.22 116 ILE A C 1
ATOM 854 O O . ILE A 1 116 ? -0.010 -3.982 -26.477 1.00 33.22 116 ILE A O 1
#

Sequence (116 aa):
SAAGGFGILVSGLEGMARQTGTTLFTLLLASFGALLSRHGAGAEVAVGSPVANRRRPELEGLVGCLINTLVLRLRLAGDPSWLETTRRAREVLLAALAHQDFHSRSWSSACSRSAI

pLDDT: mean 75.0, std 20.22, range [33.22, 94.25]